Protein AF-M3G7C8-F1 (afdb_monomer_lite)

Radius of gyration: 15.9 Å; chains: 1; bounding box: 37×36×28 Å

Organism: NCBI:txid1001598

Sequence (44 aa):
MSHKFQVNLRGIINLLSEHLYSGPQVFVRELLQNGVDAIQARSY

Secondary structure (DSSP, 8-state):
--------HHHHHHHHHHHT--SHHHHHHHHHHHHHHHHHHTT-

InterPro domains:
  IPR036890 Histidine kinase/HSP90-like ATPase superfamily [G3DSA:3.30.565.10] (1-44)
  IPR036890 Histidine kinase/HSP90-like ATPase superfamily [SSF55874] (2-42)

Foldseek 3Di:
DDDDDDDPPVVVCVVCVVPVPPDPVVVVVVVVVVVVVVVVVVVD

Structure (mmCIF, N/CA/C/O backbone):
data_AF-M3G7C8-F1
#
_entry.id   AF-M3G7C8-F1
#
loop_
_atom_site.group_PDB
_atom_site.id
_atom_site.type_symbol
_atom_site.label_atom_id
_atom_site.label_alt_id
_atom_site.label_comp_id
_atom_site.label_asym_id
_atom_site.label_entity_id
_atom_site.label_seq_id
_atom_site.pdbx_PDB_ins_code
_atom_site.Cartn_x
_atom_site.Cartn_y
_atom_site.Cartn_z
_atom_site.occupancy
_atom_site.B_iso_or_equiv
_atom_site.auth_seq_id
_atom_site.auth_comp_id
_atom_site.auth_asym_id
_atom_site.auth_atom_id
_atom_site.pdbx_PDB_model_num
ATOM 1 N N . MET A 1 1 ? -21.426 -28.506 -5.252 1.00 49.91 1 MET A N 1
ATOM 2 C CA . MET A 1 1 ? -21.483 -27.040 -5.452 1.00 4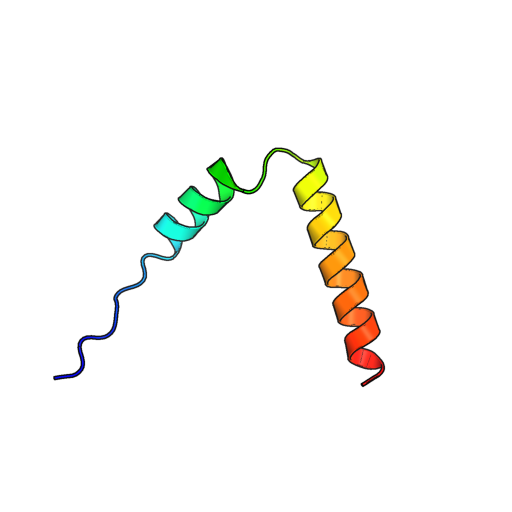9.91 1 MET A CA 1
ATOM 3 C C . MET A 1 1 ? -20.219 -26.427 -4.870 1.00 49.91 1 MET A C 1
ATOM 5 O O . MET A 1 1 ? -19.868 -26.770 -3.752 1.00 49.91 1 MET A O 1
ATOM 9 N N . SER A 1 2 ? -19.508 -25.584 -5.623 1.00 69.75 2 SER A N 1
ATOM 10 C CA . SER A 1 2 ? -18.345 -24.848 -5.108 1.00 69.75 2 SER A CA 1
ATOM 11 C C . SER A 1 2 ? -18.847 -23.604 -4.372 1.00 69.75 2 SER A C 1
ATOM 13 O O . SER A 1 2 ? -19.363 -22.680 -5.000 1.00 69.75 2 SER A O 1
ATOM 15 N N . HIS A 1 3 ? -18.754 -23.595 -3.043 1.00 72.50 3 HIS A N 1
ATOM 16 C CA . HIS A 1 3 ? -19.012 -22.393 -2.256 1.00 72.50 3 HIS A CA 1
ATOM 17 C C . HIS A 1 3 ? -17.812 -21.461 -2.415 1.00 72.50 3 HIS A C 1
ATOM 19 O O . HIS A 1 3 ? -16.753 -21.695 -1.836 1.00 72.50 3 HIS A O 1
ATOM 25 N N . LYS A 1 4 ? -17.957 -20.415 -3.234 1.00 74.50 4 LYS A N 1
ATOM 26 C CA . LYS A 1 4 ? -16.944 -19.362 -3.301 1.00 74.50 4 LYS A CA 1
ATOM 27 C C . LYS A 1 4 ? -16.978 -18.577 -1.999 1.00 74.50 4 LYS A C 1
ATOM 29 O O . LYS A 1 4 ? -18.036 -18.075 -1.611 1.00 74.50 4 LYS A O 1
ATOM 34 N N . PHE A 1 5 ? -15.817 -18.473 -1.361 1.00 78.56 5 PHE A N 1
ATOM 35 C CA . PHE A 1 5 ? -15.621 -17.601 -0.216 1.00 78.56 5 PHE A CA 1
ATOM 36 C C . PHE A 1 5 ? -16.072 -16.183 -0.586 1.00 78.56 5 PHE A C 1
ATOM 38 O O . PHE A 1 5 ? -15.632 -15.624 -1.592 1.00 78.56 5 PHE A O 1
ATOM 45 N N . GLN A 1 6 ? -17.007 -15.640 0.191 1.00 83.50 6 GLN A N 1
ATOM 46 C CA . GLN A 1 6 ? -17.545 -14.305 -0.035 1.00 83.50 6 GLN A CA 1
ATOM 47 C C . GLN A 1 6 ? -16.638 -13.304 0.678 1.00 83.50 6 GLN A C 1
ATOM 49 O O . GLN A 1 6 ? -16.538 -13.311 1.903 1.00 83.50 6 GLN A O 1
ATOM 54 N N . VAL A 1 7 ? -15.954 -12.459 -0.092 1.00 84.75 7 VAL A N 1
ATOM 55 C CA . VAL A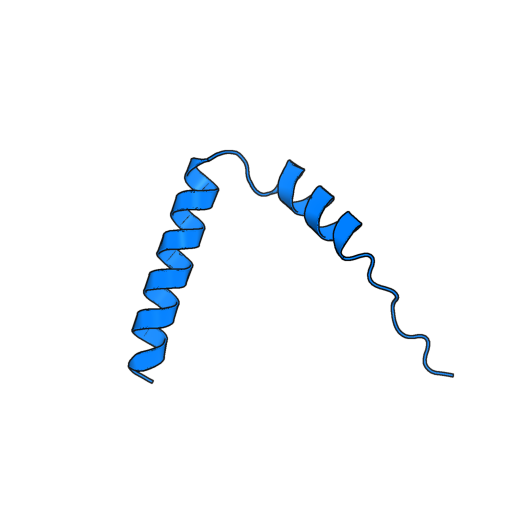 1 7 ? -15.032 -11.457 0.449 1.00 84.75 7 VAL A CA 1
ATOM 56 C C . VAL A 1 7 ? -15.759 -10.124 0.597 1.00 84.75 7 VAL A C 1
ATOM 58 O O . VAL A 1 7 ? -16.146 -9.511 -0.397 1.00 84.75 7 VAL A O 1
ATOM 61 N N . ASN A 1 8 ? -15.893 -9.630 1.832 1.00 88.62 8 ASN A N 1
ATOM 62 C CA . ASN A 1 8 ? -16.260 -8.236 2.079 1.00 88.62 8 ASN A CA 1
ATOM 63 C C . ASN A 1 8 ? -14.998 -7.365 2.049 1.00 88.62 8 ASN A C 1
ATOM 65 O O . ASN A 1 8 ? -14.346 -7.152 3.073 1.00 88.62 8 ASN A O 1
ATOM 69 N N . LEU A 1 9 ? -14.672 -6.847 0.865 1.00 87.94 9 LEU A N 1
ATOM 70 C CA . LEU A 1 9 ? -13.471 -6.039 0.659 1.00 87.94 9 LEU A CA 1
ATOM 71 C C . LEU A 1 9 ? -13.444 -4.786 1.549 1.00 87.94 9 LEU A C 1
ATOM 73 O O . LEU A 1 9 ? -12.393 -4.431 2.072 1.00 87.94 9 LEU A O 1
ATOM 77 N N . ARG A 1 10 ? -14.598 -4.147 1.784 1.00 88.25 10 ARG A N 1
ATOM 78 C CA . ARG A 1 10 ? -14.686 -2.962 2.650 1.00 88.25 10 ARG A CA 1
ATOM 79 C C . ARG A 1 10 ? -14.362 -3.296 4.105 1.00 88.25 10 ARG A C 1
ATOM 81 O O . ARG A 1 10 ? -13.630 -2.550 4.743 1.00 88.25 10 ARG A O 1
ATOM 88 N N . GLY A 1 11 ? -14.878 -4.416 4.612 1.00 88.19 11 GLY A N 1
ATOM 89 C CA . GLY A 1 11 ? -14.581 -4.873 5.973 1.00 88.19 11 GLY A CA 1
ATOM 90 C C . GLY A 1 11 ? -13.094 -5.170 6.171 1.00 88.19 11 GLY A C 1
ATOM 91 O O . GLY A 1 11 ? -12.519 -4.785 7.185 1.00 88.19 11 GLY A O 1
ATOM 92 N N . ILE A 1 12 ? -12.460 -5.783 5.168 1.00 89.00 12 ILE A N 1
ATOM 93 C CA . ILE A 1 12 ? -11.019 -6.057 5.187 1.00 89.00 12 ILE A CA 1
ATOM 94 C C . ILE A 1 12 ? -10.216 -4.757 5.183 1.00 89.00 12 ILE A C 1
ATOM 96 O O . ILE A 1 12 ? -9.336 -4.597 6.021 1.00 89.00 12 ILE A O 1
ATOM 100 N N . ILE A 1 13 ? -10.532 -3.816 4.288 1.00 85.44 13 ILE A N 1
ATOM 101 C CA . ILE A 1 13 ? -9.832 -2.527 4.226 1.00 85.44 13 ILE A CA 1
ATOM 102 C C . ILE A 1 13 ? -9.912 -1.814 5.576 1.00 85.44 13 ILE A C 1
ATOM 104 O O . ILE A 1 13 ? -8.877 -1.425 6.098 1.00 85.44 13 ILE A O 1
ATOM 108 N N . ASN A 1 14 ? -11.100 -1.716 6.177 1.00 85.50 14 ASN A N 1
ATOM 109 C CA . ASN A 1 14 ? -11.262 -1.046 7.469 1.00 85.50 14 ASN A CA 1
ATOM 110 C C . ASN A 1 14 ? -10.401 -1.690 8.568 1.00 85.50 14 ASN A C 1
ATOM 112 O O . ASN A 1 14 ? -9.686 -0.984 9.275 1.00 85.50 14 ASN A O 1
ATOM 116 N N . LEU A 1 15 ? -10.410 -3.024 8.673 1.00 85.00 15 LEU A N 1
ATOM 117 C CA . LEU A 1 15 ? -9.619 -3.743 9.675 1.00 85.00 15 LEU A CA 1
ATOM 118 C C . LEU A 1 15 ? -8.115 -3.474 9.518 1.00 85.00 15 LEU A C 1
ATOM 120 O O . LEU A 1 15 ? -7.430 -3.196 10.502 1.00 85.00 15 LEU A O 1
ATOM 124 N N . LEU A 1 16 ? -7.609 -3.546 8.284 1.00 82.50 16 LEU A N 1
ATOM 125 C CA . LEU A 1 16 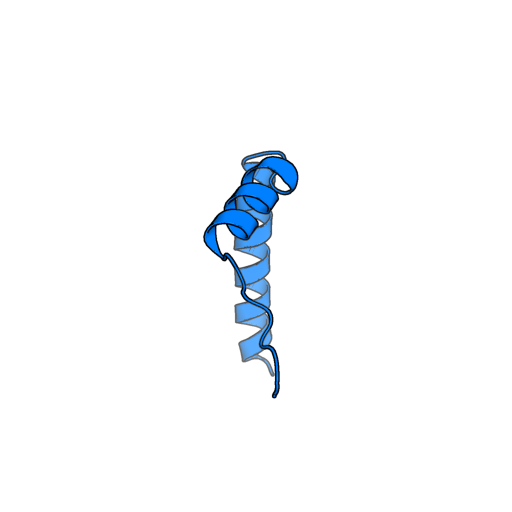? -6.192 -3.333 7.984 1.00 82.50 16 LEU A CA 1
ATOM 126 C C . LEU A 1 16 ? -5.794 -1.861 8.168 1.00 82.50 16 LEU A C 1
ATOM 128 O O . LEU A 1 16 ? -4.739 -1.578 8.733 1.00 82.50 16 LEU A O 1
ATOM 132 N N . SER A 1 17 ? -6.638 -0.925 7.729 1.00 79.19 17 SER A N 1
ATOM 133 C CA . SER A 1 17 ? -6.399 0.516 7.836 1.00 79.19 17 SER A CA 1
ATOM 134 C C . SER A 1 17 ? -6.298 0.991 9.282 1.00 79.19 17 SER A C 1
ATOM 136 O O . SER A 1 17 ? -5.425 1.799 9.582 1.00 79.19 17 SER A O 1
ATOM 138 N N . GLU A 1 18 ? -7.138 0.471 10.177 1.00 74.81 18 GLU A N 1
ATOM 139 C CA . GLU A 1 18 ? -7.143 0.878 11.588 1.00 74.81 18 GLU A CA 1
ATOM 140 C C . GLU A 1 18 ? -6.011 0.244 12.417 1.00 74.81 18 GLU A C 1
ATOM 142 O O . GLU A 1 18 ? -5.606 0.825 13.421 1.00 74.81 18 GLU A O 1
ATOM 147 N N . HIS A 1 19 ? -5.472 -0.915 12.010 1.00 70.12 19 HIS A N 1
ATOM 148 C CA . HIS A 1 19 ? -4.561 -1.704 12.858 1.00 70.12 19 HIS A CA 1
ATOM 149 C C . HIS A 1 19 ? -3.150 -1.924 12.289 1.00 70.12 19 HIS A C 1
ATOM 151 O O . HIS A 1 19 ? -2.237 -2.217 13.059 1.00 70.12 19 HIS A O 1
ATOM 157 N N . LEU A 1 20 ? -2.934 -1.799 10.974 1.00 65.25 20 LEU A N 1
ATOM 158 C CA . LEU A 1 20 ? -1.615 -2.029 10.356 1.00 65.25 20 LEU A CA 1
ATOM 159 C C . LEU A 1 20 ? -0.880 -0.738 9.995 1.00 65.25 20 LEU A C 1
ATOM 161 O O . LEU A 1 20 ? 0.351 -0.716 9.967 1.00 65.25 20 LEU A O 1
ATOM 165 N N . TYR A 1 2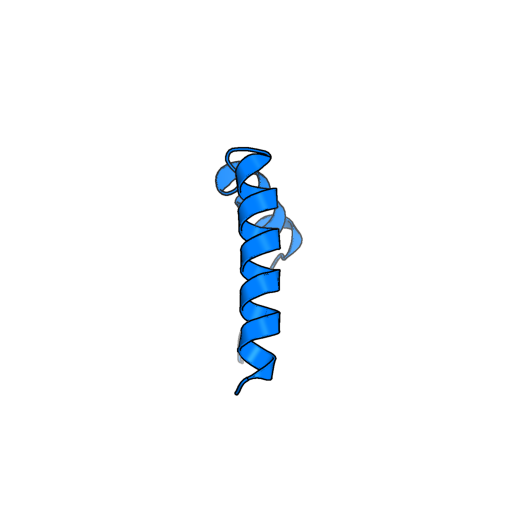1 ? -1.607 0.355 9.773 1.00 66.56 21 TYR A N 1
ATOM 166 C CA . TYR A 1 21 ? -1.006 1.664 9.541 1.00 66.56 21 TYR A CA 1
ATOM 167 C C . TYR A 1 21 ? -0.909 2.420 10.862 1.00 66.56 21 TYR A C 1
ATOM 169 O O . TYR A 1 21 ? -1.716 3.287 11.175 1.00 66.56 21 TYR A O 1
ATOM 177 N N . SER A 1 22 ? 0.125 2.106 11.641 1.00 69.56 22 SER A N 1
ATOM 178 C CA . SER A 1 22 ? 0.403 2.712 12.952 1.00 69.56 22 SER A CA 1
ATOM 179 C C . SER A 1 22 ? 0.843 4.191 12.902 1.00 69.56 22 SER A C 1
ATOM 181 O O . SER A 1 22 ? 1.339 4.728 13.892 1.00 69.56 22 SER A O 1
ATOM 183 N N . GLY A 1 23 ? 0.674 4.868 11.760 1.00 76.44 23 GLY A N 1
ATOM 184 C CA . GLY A 1 23 ? 0.908 6.301 11.587 1.00 76.44 23 GLY A CA 1
ATOM 185 C C . GLY A 1 23 ? 1.279 6.709 10.152 1.00 76.44 23 GLY A C 1
ATOM 186 O O . GLY A 1 23 ? 1.581 5.851 9.313 1.00 76.44 23 GLY A O 1
ATOM 187 N N . PRO A 1 24 ? 1.288 8.022 9.848 1.00 79.56 24 PRO A N 1
ATOM 188 C CA . PRO A 1 24 ? 1.546 8.553 8.503 1.00 79.56 24 PRO A CA 1
ATOM 189 C C . PRO A 1 24 ? 2.922 8.163 7.933 1.00 79.56 24 PRO A C 1
ATOM 191 O O . PRO A 1 24 ? 3.087 8.072 6.718 1.00 79.56 24 PRO A O 1
ATOM 194 N N . GLN A 1 25 ? 3.901 7.864 8.789 1.00 87.69 25 GLN A N 1
ATOM 195 C CA . GLN A 1 25 ? 5.227 7.387 8.392 1.00 87.69 25 GLN A CA 1
ATOM 196 C C . GLN A 1 25 ? 5.192 6.036 7.663 1.00 87.69 25 GLN A C 1
ATOM 198 O O . GLN A 1 25 ? 5.998 5.807 6.763 1.00 87.69 25 GLN A O 1
ATOM 203 N N . VAL A 1 26 ? 4.251 5.153 8.020 1.00 87.88 26 VAL A N 1
ATOM 204 C CA . VAL A 1 26 ? 4.107 3.842 7.370 1.00 87.88 26 VAL A CA 1
ATOM 205 C C . VAL A 1 26 ? 3.605 4.037 5.946 1.00 87.88 26 VAL A C 1
ATOM 207 O O . VAL A 1 26 ? 4.179 3.477 5.024 1.00 87.88 26 VAL A O 1
ATOM 210 N N . PHE A 1 27 ? 2.610 4.907 5.748 1.00 86.19 27 PHE A N 1
ATOM 211 C CA . PHE A 1 27 ? 2.095 5.226 4.417 1.00 86.19 27 PHE A CA 1
ATOM 212 C C . PHE A 1 27 ? 3.201 5.705 3.466 1.00 86.19 27 PHE A C 1
ATOM 214 O O . PHE A 1 27 ? 3.325 5.188 2.357 1.00 86.19 27 PHE A O 1
ATOM 221 N N . VAL A 1 28 ? 4.035 6.652 3.913 1.00 92.25 28 VAL A N 1
ATOM 222 C CA . VAL A 1 28 ? 5.140 7.174 3.092 1.00 92.25 28 VAL A CA 1
ATOM 223 C C . VAL A 1 28 ? 6.168 6.083 2.793 1.00 92.25 28 VAL A C 1
ATOM 225 O O . VAL A 1 28 ? 6.620 5.975 1.654 1.00 92.25 28 VAL A O 1
ATOM 228 N N . ARG A 1 29 ? 6.509 5.245 3.781 1.00 94.06 29 ARG A N 1
ATOM 229 C CA . ARG A 1 29 ? 7.434 4.120 3.591 1.00 94.06 29 ARG A CA 1
ATOM 230 C C . ARG A 1 29 ? 6.920 3.141 2.530 1.00 94.06 29 ARG A C 1
ATOM 232 O O . ARG A 1 29 ? 7.646 2.874 1.579 1.00 94.06 29 ARG A O 1
ATOM 239 N N . GLU A 1 30 ? 5.679 2.666 2.658 1.00 94.25 30 GLU A N 1
ATOM 240 C CA . GLU A 1 30 ? 5.088 1.703 1.715 1.00 94.25 30 GLU A CA 1
ATOM 241 C C . GLU A 1 30 ? 4.974 2.291 0.301 1.00 94.25 30 GLU A C 1
ATOM 243 O O . GLU A 1 30 ? 5.239 1.608 -0.686 1.00 94.25 30 GLU A O 1
ATOM 248 N N . LEU A 1 31 ? 4.627 3.578 0.183 1.00 94.50 31 LEU A N 1
ATOM 249 C CA . LEU A 1 31 ? 4.553 4.248 -1.116 1.00 94.50 31 LEU A CA 1
ATOM 250 C C . LEU A 1 31 ? 5.917 4.275 -1.817 1.00 94.50 31 LEU A C 1
ATOM 252 O O . LEU A 1 31 ? 6.004 3.982 -3.011 1.00 94.50 31 LEU A O 1
ATOM 256 N N . LEU A 1 32 ? 6.977 4.616 -1.080 1.00 97.31 32 LEU A N 1
ATOM 257 C CA . LEU A 1 32 ? 8.334 4.636 -1.621 1.00 97.31 32 LEU A CA 1
ATOM 258 C C . LEU A 1 32 ? 8.815 3.230 -1.989 1.00 97.31 32 LEU A C 1
ATOM 260 O O . LEU A 1 32 ? 9.390 3.065 -3.063 1.00 97.31 32 LEU A O 1
ATOM 264 N N . GLN A 1 33 ? 8.548 2.228 -1.145 1.00 97.56 33 GLN A N 1
ATOM 265 C CA . GLN A 1 33 ? 8.893 0.830 -1.425 1.00 97.56 33 GLN A CA 1
ATOM 266 C C . GLN A 1 33 ? 8.224 0.342 -2.714 1.00 97.56 33 GLN A C 1
ATOM 268 O O . GLN A 1 33 ? 8.927 -0.093 -3.621 1.00 97.56 33 GLN A O 1
ATOM 273 N N . ASN A 1 34 ? 6.914 0.557 -2.868 1.00 97.50 34 ASN A N 1
ATOM 274 C CA . ASN A 1 34 ? 6.192 0.217 -4.099 1.00 97.50 34 ASN A CA 1
ATOM 275 C C . ASN A 1 34 ? 6.798 0.894 -5.343 1.00 97.50 34 ASN A C 1
ATOM 277 O O . ASN A 1 34 ? 6.841 0.304 -6.423 1.00 97.50 34 ASN A O 1
ATOM 281 N N . GLY A 1 35 ? 7.269 2.139 -5.208 1.00 97.94 35 GLY A N 1
ATOM 282 C CA . GLY A 1 35 ? 7.940 2.861 -6.289 1.00 97.94 35 GLY A CA 1
ATOM 283 C C . GLY A 1 35 ? 9.298 2.261 -6.663 1.00 97.94 35 GLY A C 1
ATOM 284 O O . GLY A 1 35 ? 9.585 2.087 -7.848 1.00 97.94 35 GLY A O 1
ATOM 285 N N . VAL A 1 36 ? 10.121 1.917 -5.670 1.00 98.00 36 VAL A N 1
ATOM 286 C CA . VAL A 1 36 ? 11.411 1.240 -5.883 1.00 98.00 36 VAL A CA 1
ATOM 287 C C . VAL A 1 36 ? 11.200 -0.123 -6.542 1.00 98.00 36 VAL A C 1
ATOM 289 O O . VAL A 1 36 ? 11.849 -0.408 -7.551 1.00 98.00 36 VAL A O 1
ATOM 292 N N . ASP A 1 37 ? 10.243 -0.910 -6.049 1.00 97.88 37 ASP A N 1
ATOM 293 C CA . ASP A 1 37 ? 9.907 -2.230 -6.590 1.00 97.88 37 ASP A CA 1
ATOM 294 C C . ASP A 1 37 ? 9.469 -2.139 -8.057 1.00 97.88 37 ASP A C 1
ATOM 296 O O . ASP A 1 37 ? 9.921 -2.920 -8.895 1.00 97.88 37 ASP A O 1
ATOM 300 N N . ALA A 1 38 ? 8.652 -1.140 -8.408 1.00 97.88 38 ALA A N 1
ATOM 301 C CA . ALA A 1 38 ? 8.223 -0.912 -9.786 1.00 97.88 38 ALA A CA 1
ATOM 302 C C . ALA A 1 38 ? 9.385 -0.524 -10.716 1.00 97.88 38 ALA A C 1
ATOM 304 O O . ALA A 1 38 ? 9.427 -0.965 -11.866 1.00 97.88 38 ALA A O 1
ATOM 305 N N . ILE A 1 39 ? 10.338 0.289 -10.245 1.00 97.62 39 ILE A N 1
ATOM 306 C CA . ILE A 1 39 ? 11.544 0.623 -11.019 1.00 97.62 39 ILE A CA 1
ATOM 307 C C . ILE A 1 39 ? 12.398 -0.627 -11.221 1.00 97.62 39 ILE A C 1
ATOM 309 O O . ILE A 1 39 ? 12.842 -0.881 -12.340 1.00 97.62 39 ILE A O 1
ATOM 313 N N . GLN A 1 40 ? 12.599 -1.417 -10.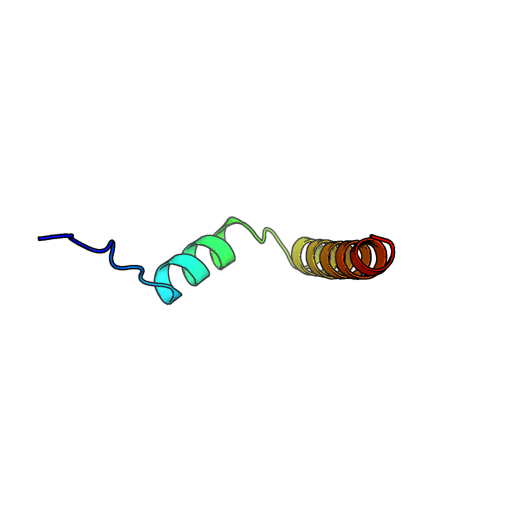168 1.00 97.31 40 GLN A N 1
ATOM 314 C CA . GLN A 1 40 ? 13.376 -2.648 -10.233 1.00 97.31 40 GLN A CA 1
ATOM 315 C C . GLN A 1 40 ? 12.724 -3.688 -11.155 1.00 97.31 40 GLN A C 1
ATOM 317 O O . GLN A 1 40 ? 13.430 -4.343 -11.919 1.00 97.31 40 GLN A O 1
ATOM 322 N N . ALA A 1 41 ? 11.391 -3.777 -11.168 1.00 97.44 41 ALA A N 1
ATOM 323 C CA . ALA A 1 41 ? 10.636 -4.645 -12.070 1.00 97.44 41 ALA A CA 1
ATOM 324 C C . ALA A 1 41 ? 10.895 -4.357 -13.559 1.00 97.44 41 ALA A C 1
ATOM 326 O O . ALA A 1 41 ? 10.779 -5.264 -14.372 1.00 97.44 41 ALA A O 1
ATOM 327 N N . ARG A 1 42 ? 11.278 -3.126 -13.931 1.00 94.56 42 ARG A N 1
ATOM 328 C CA . ARG A 1 42 ? 11.636 -2.782 -15.323 1.00 94.56 42 ARG A CA 1
ATOM 329 C C . ARG A 1 42 ? 12.972 -3.371 -15.778 1.00 94.56 42 ARG A C 1
ATOM 331 O O . ARG A 1 42 ? 13.246 -3.364 -16.974 1.00 94.56 42 ARG A O 1
ATOM 338 N N . SER A 1 43 ? 13.817 -3.779 -14.836 1.00 86.94 43 SER A N 1
ATOM 339 C CA . SER A 1 43 ? 15.139 -4.348 -15.105 1.00 86.94 43 SER A CA 1
ATOM 340 C C . SER A 1 43 ? 15.116 -5.877 -15.244 1.00 86.94 43 SER A C 1
ATOM 342 O O . SER A 1 43 ? 16.172 -6.460 -15.485 1.00 86.94 43 SER A O 1
ATOM 344 N N . TYR A 1 44 ? 13.947 -6.509 -15.078 1.00 61.72 44 TYR A N 1
ATOM 345 C CA . TYR A 1 44 ? 13.685 -7.927 -15.349 1.00 61.72 44 TYR A CA 1
ATOM 346 C C . TYR A 1 44 ? 12.964 -8.098 -16.689 1.00 61.72 44 TYR A C 1
ATOM 348 O O . TYR A 1 44 ? 13.182 -9.155 -17.321 1.00 61.72 44 TYR A O 1
#

pLDDT: mean 84.82, std 11.51, range [49.91, 98.0]

=== Feature glossary ===
The record interleaves many kinds of information about one protein. Here is each kind framed as the question it answers.

Q: What are the backbone torsion angles?
A: φ (phi) and ψ (psi) are the two rotatable backbone dihedrals per residue: φ is the C(i-1)–N–Cα–C torsion, ψ is the N–Cα–C–N(i+1) torsion, both in degrees on (−180°, 180°]. α-helical residues cluster near (−60°, −45°); β-strand residues near (−120°, +130°). A Ramachandran plot is simply a scatter of (φ, ψ) for every residue.

Q: What is the amino-acid chain?
A: This is the polypeptide sequence — one letter per residue, N-terminus first. Length ranges from a few dozen residues for small domains to over a thousand for large multi-domain proteins.

Q: How mobile is each atom in the crystal?
A: For experimental (PDB) structures, the B-factor (temperature factor) quantifies the positional spread of each atom in the crystal — a combination of thermal vibration and static disorder — in units of Å². High B-factors mark flexible loops or poorly resolved regions; low B-factors mark the rigid, well-ordered core.

Q: Are the domains correctly placed relative to each other?
A: Predicted Aligned Error (PAE) is an AlphaFold confidence matrix: entry (i, j) is the expected error in the position of residue j, in ångströms, when the prediction is superimposed on the true structure at residue i. Low PAE within a block of residues means that block is internally rigid and well-predicted; high PAE between two blocks means their relative placement is uncertain even if each block individually is confident.

Q: How confident is the AlphaFold model at each residue?
A: pLDDT is the predicted lDDT-Cα score: AlphaFold's confidence that the local environment of each residue (all inter-atomic distances within 15 Å) is correctly placed. It is a per-residue number between 0 and 100, with higher meaning more reliable.

Q: What family and function is it annotated with?
A: Functional annotations link the protein to curated databases. InterPro entries identify conserved domains and families by matching the sequence against member-database signatures (Pfam, PROSITE, CDD, …). Gene Ontology (GO) terms describe molecular function, biological process, and cellular component in a controlled vocabulary. CATH places the structure in a hierarchical fold classification (Class/Architecture/Topology/Homologous-superfamily). The organism is the source species.

Q: How big and how compact is the whole molecule?
A: Three whole-structure scalars: the radius of gyration (RMS distance of Cα from centroid, in Å), the count of Cα–Cα contacts (pairs closer than 8 Å and separated by more than four residues in sequence — i.e. tertiary, not local, contacts), and the bounding-box dimensions. Together they distinguish compact globular folds from extended fibres or disordered chains.

Q: What known structures does this most resemble?
A: The Foldseek neighbor list gives the closest experimentally determined structures in the PDB, ranked by structural alignment. TM-score near 1 means near-identical fold; near 0.3 means only rough topology mat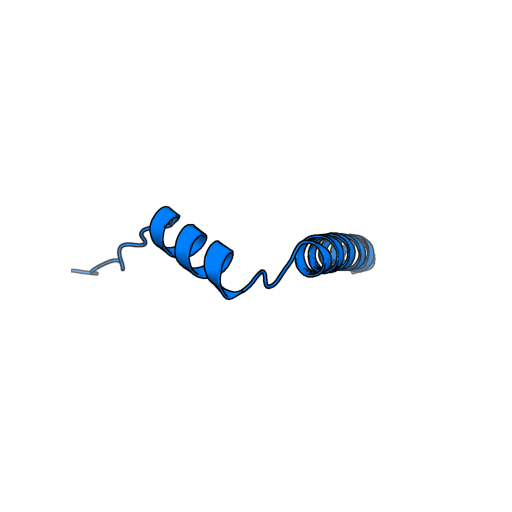ch. This is how one finds what a novel AlphaFold prediction most resembles in the solved-structure universe.

Q: Which residues are buried vs exposed?
A: SASA measures how much of the protein is reachable by solvent. It is computed by rolling a water-sized probe over the atomic surface and summing the exposed area (Å²). Per-residue SASA distinguishes core (buried, low SASA) from surface (exposed, high SASA) residues; total SASA is a whole-molecule size measure.

Q: Which residues are in helices, strands, or loops?
A: Eight-state secondary structure (DSSP): H is the canonical α-helix, G the tighter 3₁₀-helix, I the wider π-helix; E/B are β-structure, T and S are turns and bends, and '-' is everything else. DSSP derives these from the pattern of main-chain N–H···O=C hydrogen bonds, not from the sequence.

Q: Where is each backbone atom in 3D?
A: Structure coordinates are given as an mmCIF _atom_site loop: one row per atom with element, residue name, chain id, sequence number, and x/y/z position in Å. Only the four main-chain atoms per residue are included here; side chains are omitted to keep the record compact.

Q: What if only a Cα trace is available?
A: Three-state secondary structure (P-SEA) collapses the eight DSSP classes into helix (a), strand (b), and coil (c). P-SEA assigns these from Cα geometry alone — distances and angles — without requiring backbone oxygens, so it works on any Cα trace.

Q: What do the rendered images show?
A: The six renders are orthographic views along the three Cartesian axes in both directions. Representation (cartoon, sticks, or surface) and color scheme (sequence-rainbow or by-chain) vary across proteins so the training set covers all the common visualization conventions.

Q: What does the local fold look like, residue by residue?
A: Foldseek's 3Di representation compresses backbone geometry into a per-residue letter drawn from a learned twenty-state alphabet. It captures the tertiary interaction pattern around each residue — which residues are packed against it in space, regardless of where they are in sequence.

Q: What do the diagnostic plots show?
A: The contact map is a binary N×N matrix image: pixel (i, j) is dark where Cα_i and Cα_j are within 8 Å and |i−j|>4. Because the |i−j|>4 filter removes local helical contacts, off-diagonal stripes parallel to the main diagonal indicate parallel β-sheets; stripes perpendicular to it indicate antiparallel β-sheets. The Ramachandran plot scatters every residue's (φ, ψ) pair against the sterically allowed regions. The PAE heatmap renders the predicted-aligned-error matrix.